Protein AF-A0A0F2QKP6-F1 (afdb_monomer_lite)

Sequence (84 aa):
MEFLLTVLASAVGGVAAGLIVARLTRGNMTGGLLGGMIGAMAAHFTLYPSGEQALPGLLVATLQGAVGGAALGLAAGFMMKKKT

Secondary structure (DSSP, 8-state):
-HHHHHHHHHHHHHHHHHHHHHHHTT--HHHHHHHHHHHHHHHHHHHHHHHTTTS-HHHHHHHHHHHHHHHHHHHHHHHTS---

Structure (mmCIF, N/CA/C/O backbone):
data_AF-A0A0F2QKP6-F1
#
_entry.id   AF-A0A0F2QKP6-F1
#
loop_
_atom_site.group_PDB
_atom_site.id
_atom_site.type_symbol
_atom_site.label_atom_id
_atom_site.label_alt_id
_atom_site.label_comp_id
_atom_site.label_asym_id
_atom_site.label_entity_id
_atom_site.label_seq_id
_atom_site.pdbx_PDB_ins_code
_atom_site.Cartn_x
_atom_site.Cartn_y
_atom_site.Cartn_z
_atom_site.occupancy
_atom_site.B_iso_or_equiv
_atom_site.auth_seq_id
_atom_site.auth_comp_id
_atom_site.auth_asym_id
_atom_site.auth_atom_id
_atom_site.pdbx_PDB_model_num
ATOM 1 N N . MET A 1 1 ? 11.258 10.006 -18.368 1.00 57.62 1 MET A N 1
ATOM 2 C CA . MET A 1 1 ? 9.783 10.104 -18.261 1.00 57.62 1 MET A CA 1
ATOM 3 C C . MET A 1 1 ? 9.166 8.805 -17.758 1.00 57.62 1 MET A C 1
ATOM 5 O O . MET A 1 1 ? 8.295 8.884 -16.9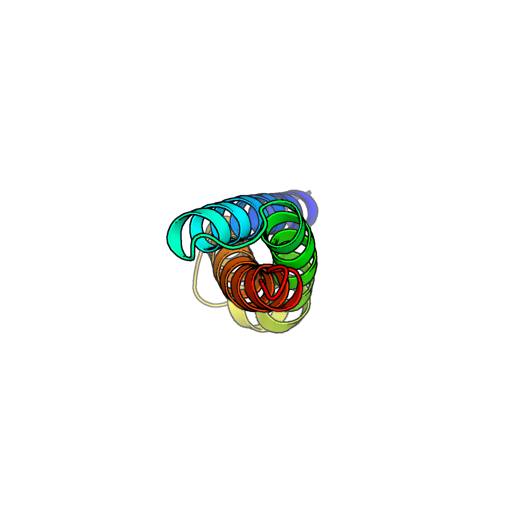05 1.00 57.62 1 MET A O 1
ATOM 9 N N . GLU A 1 2 ? 9.650 7.633 -18.186 1.00 71.25 2 GLU A N 1
ATOM 10 C CA . GLU A 1 2 ? 9.131 6.342 -17.700 1.00 71.25 2 GLU A CA 1
ATOM 11 C C . GLU A 1 2 ? 9.255 6.131 -16.187 1.00 71.25 2 GLU A C 1
ATOM 13 O O . GLU A 1 2 ? 8.290 5.705 -15.569 1.00 71.25 2 GLU A O 1
ATOM 18 N N . PHE A 1 3 ? 10.368 6.533 -15.565 1.00 69.50 3 PHE A N 1
ATOM 19 C CA . PHE A 1 3 ? 10.536 6.435 -14.107 1.00 69.50 3 PHE A CA 1
ATOM 20 C C . PHE A 1 3 ? 9.447 7.184 -13.312 1.00 69.50 3 PHE A C 1
ATOM 22 O O . PHE A 1 3 ? 8.962 6.726 -12.288 1.00 69.50 3 PHE A O 1
ATOM 29 N N . LEU A 1 4 ? 9.010 8.345 -13.802 1.00 75.69 4 LEU A N 1
ATOM 30 C CA . LEU A 1 4 ? 7.945 9.118 -13.155 1.00 75.69 4 LEU A CA 1
ATOM 31 C C . LEU A 1 4 ? 6.587 8.416 -13.280 1.00 75.69 4 LEU A C 1
ATOM 33 O O . LEU A 1 4 ? 5.788 8.455 -12.347 1.00 75.69 4 LEU A O 1
ATOM 37 N N . LEU A 1 5 ? 6.348 7.748 -14.413 1.00 77.12 5 LEU A N 1
ATOM 38 C CA . LEU A 1 5 ? 5.140 6.958 -14.643 1.00 77.12 5 LEU A CA 1
ATOM 39 C C . LEU A 1 5 ? 5.116 5.704 -13.767 1.00 77.12 5 LEU A C 1
ATOM 41 O O . LEU A 1 5 ? 4.070 5.394 -13.205 1.00 77.12 5 LEU A O 1
ATOM 45 N N . THR A 1 6 ? 6.245 5.012 -13.599 1.00 76.00 6 THR A N 1
ATOM 46 C CA . THR A 1 6 ? 6.331 3.822 -12.738 1.00 76.00 6 THR A CA 1
ATOM 47 C C . THR A 1 6 ? 6.156 4.182 -11.262 1.00 76.00 6 THR A C 1
ATOM 49 O O . THR A 1 6 ? 5.383 3.522 -10.568 1.00 76.00 6 THR A O 1
ATOM 52 N N . VAL A 1 7 ? 6.752 5.284 -10.795 1.00 76.88 7 VAL A N 1
ATOM 53 C CA . VAL A 1 7 ? 6.547 5.793 -9.426 1.00 76.88 7 VAL A CA 1
ATOM 54 C C . VAL A 1 7 ? 5.080 6.156 -9.179 1.00 76.88 7 VAL A C 1
ATOM 56 O O . VAL A 1 7 ? 4.506 5.745 -8.169 1.00 76.88 7 VAL A O 1
ATOM 59 N N . LEU A 1 8 ? 4.449 6.888 -10.104 1.00 80.31 8 LEU A N 1
ATOM 60 C CA . LEU A 1 8 ? 3.025 7.234 -10.010 1.00 80.31 8 LEU A CA 1
ATOM 61 C C . LEU A 1 8 ? 2.145 5.985 -9.990 1.00 80.31 8 LEU A C 1
ATOM 63 O O . LEU A 1 8 ? 1.237 5.884 -9.168 1.00 80.31 8 LEU A O 1
ATOM 67 N N . ALA A 1 9 ? 2.433 5.018 -10.858 1.00 81.12 9 ALA A N 1
ATOM 68 C CA . ALA A 1 9 ? 1.674 3.781 -10.943 1.00 81.12 9 ALA A CA 1
ATOM 69 C C . ALA A 1 9 ? 1.798 2.954 -9.648 1.00 81.12 9 ALA A C 1
ATOM 71 O O . ALA A 1 9 ? 0.799 2.442 -9.139 1.00 81.12 9 ALA A O 1
ATOM 72 N N . SER A 1 10 ? 2.992 2.905 -9.052 1.00 79.75 10 SER A N 1
ATOM 73 C CA . SER A 1 10 ? 3.214 2.299 -7.736 1.00 79.75 10 SER A CA 1
ATOM 74 C C . SER A 1 10 ? 2.444 3.013 -6.624 1.00 79.75 10 SER A C 1
ATOM 76 O O . SER A 1 10 ? 1.731 2.374 -5.848 1.00 79.75 10 SER A O 1
ATOM 78 N N . ALA A 1 11 ? 2.500 4.345 -6.580 1.00 80.38 11 ALA A N 1
ATOM 79 C CA . ALA A 1 11 ? 1.769 5.132 -5.591 1.00 80.38 11 ALA A CA 1
ATOM 80 C C . ALA A 1 11 ? 0.251 4.906 -5.684 1.00 80.38 11 ALA A C 1
ATOM 82 O O . ALA A 1 11 ? -0.403 4.682 -4.665 1.00 80.38 11 ALA A O 1
ATOM 83 N N . VAL A 1 12 ? -0.309 4.891 -6.899 1.00 85.00 12 VAL A N 1
ATOM 84 C CA . VAL A 1 12 ? -1.732 4.593 -7.126 1.00 85.00 12 VAL A CA 1
ATOM 85 C C . VAL A 1 12 ? -2.067 3.170 -6.679 1.00 85.00 12 VAL A C 1
ATOM 87 O O . VAL A 1 12 ? -3.053 2.976 -5.967 1.00 85.00 12 VAL A O 1
ATOM 90 N N . GLY A 1 13 ? -1.227 2.190 -7.030 1.00 83.19 13 GLY A N 1
ATOM 91 C CA . GLY A 1 13 ? -1.391 0.797 -6.616 1.00 83.19 13 GLY A CA 1
ATOM 92 C C . GLY A 1 13 ? -1.421 0.640 -5.097 1.00 83.19 13 GLY A C 1
ATOM 93 O O . GLY A 1 13 ? -2.327 0.004 -4.560 1.00 83.19 13 GLY A O 1
ATOM 94 N N . GLY A 1 14 ? -0.483 1.265 -4.385 1.00 85.31 14 GLY A N 1
ATOM 95 C CA . GLY A 1 14 ? -0.392 1.133 -2.932 1.00 85.31 14 GLY A CA 1
ATOM 96 C C . GLY A 1 14 ? -1.415 1.939 -2.147 1.00 85.31 14 GLY A C 1
ATOM 97 O O . GLY A 1 14 ? -1.892 1.456 -1.122 1.00 85.31 14 GLY A O 1
ATOM 98 N N . VAL A 1 15 ? -1.842 3.103 -2.641 1.00 84.88 15 VAL A N 1
ATOM 99 C CA . VAL A 1 15 ? -2.970 3.834 -2.044 1.00 84.88 15 VAL A CA 1
ATOM 100 C C . VAL A 1 15 ? -4.270 3.057 -2.237 1.00 84.88 15 VAL A C 1
ATOM 102 O O . VA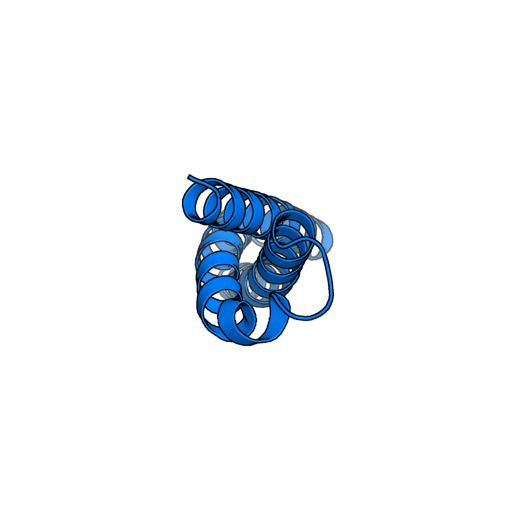L A 1 15 ? -5.011 2.863 -1.273 1.00 84.88 15 VAL A O 1
ATOM 105 N N . ALA A 1 16 ? -4.536 2.561 -3.450 1.00 86.12 16 ALA A N 1
ATOM 106 C CA . ALA A 1 16 ? -5.729 1.766 -3.724 1.00 86.12 16 ALA A CA 1
ATOM 107 C C . ALA A 1 16 ? -5.749 0.492 -2.870 1.00 86.12 16 ALA A C 1
ATOM 109 O O . ALA A 1 16 ? -6.724 0.240 -2.162 1.00 86.12 16 ALA A O 1
ATOM 110 N N . ALA A 1 17 ? -4.654 -0.272 -2.866 1.00 84.75 17 ALA A N 1
ATOM 111 C CA . ALA A 1 17 ? -4.551 -1.499 -2.088 1.00 84.75 17 ALA A CA 1
ATOM 112 C C . ALA A 1 17 ? -4.612 -1.235 -0.576 1.00 84.75 17 ALA A C 1
ATOM 114 O O . ALA A 1 17 ? -5.358 -1.917 0.121 1.00 84.75 17 ALA A O 1
ATOM 115 N N . GLY A 1 18 ? -3.921 -0.210 -0.069 1.00 82.44 18 GLY A N 1
ATOM 116 C CA . GLY A 1 18 ? -3.958 0.171 1.346 1.00 82.44 18 GLY A CA 1
ATOM 117 C C . GLY A 1 18 ? -5.357 0.572 1.823 1.00 82.44 18 GLY A C 1
ATOM 118 O O . GLY A 1 18 ? -5.794 0.154 2.898 1.00 82.44 18 GLY A O 1
ATOM 119 N N . LEU A 1 19 ? -6.115 1.304 0.999 1.00 82.69 19 LEU A N 1
ATOM 120 C CA . LEU A 1 19 ? -7.505 1.669 1.291 1.00 82.69 19 LEU A CA 1
ATOM 121 C C . LEU A 1 19 ? -8.462 0.476 1.218 1.00 82.69 19 LEU A C 1
ATOM 123 O O . LEU A 1 19 ? -9.311 0.328 2.101 1.00 82.69 19 LEU A O 1
ATOM 127 N N . ILE A 1 20 ? -8.325 -0.379 0.200 1.00 85.94 20 ILE A N 1
ATOM 128 C CA . ILE A 1 20 ? -9.117 -1.613 0.056 1.00 85.94 20 ILE A CA 1
ATOM 129 C C . ILE A 1 20 ? -8.907 -2.504 1.277 1.00 85.94 20 ILE A C 1
ATOM 131 O O . ILE A 1 20 ? -9.860 -2.996 1.879 1.00 85.94 20 ILE A O 1
ATOM 135 N N . VAL A 1 21 ? -7.655 -2.664 1.682 1.00 82.94 21 VAL A N 1
ATOM 136 C CA . VAL A 1 21 ? -7.261 -3.506 2.801 1.00 82.94 21 VAL A CA 1
ATOM 137 C C . VAL A 1 21 ? -7.745 -2.937 4.139 1.00 82.94 21 VAL A C 1
ATOM 139 O O . VAL A 1 21 ? -8.299 -3.678 4.956 1.00 82.94 21 VAL A O 1
ATOM 142 N N . ALA A 1 22 ? -7.644 -1.624 4.358 1.00 81.00 22 ALA A N 1
ATOM 143 C CA . ALA A 1 22 ? -8.214 -0.982 5.544 1.00 81.00 22 ALA A CA 1
ATOM 144 C C . ALA A 1 22 ? -9.748 -1.093 5.592 1.00 81.00 22 ALA A C 1
ATOM 146 O O . ALA A 1 22 ? -10.320 -1.343 6.655 1.00 81.00 22 ALA A O 1
ATOM 147 N N . ARG A 1 23 ? -10.423 -0.989 4.439 1.00 80.88 23 ARG A N 1
ATOM 148 C CA . ARG A 1 23 ? -11.866 -1.255 4.307 1.00 80.88 23 ARG A CA 1
ATOM 149 C C . ARG A 1 23 ? -12.214 -2.699 4.673 1.00 80.88 23 ARG A C 1
ATOM 151 O O . ARG A 1 23 ? -13.116 -2.908 5.482 1.00 80.88 23 ARG A O 1
ATOM 158 N N . LEU A 1 24 ? -11.503 -3.680 4.112 1.00 82.19 24 LEU A N 1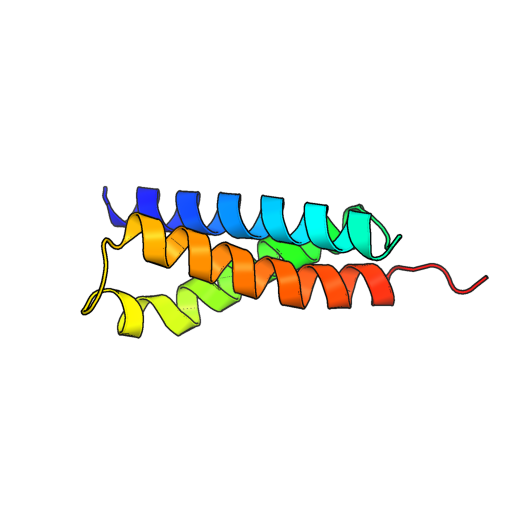
ATOM 159 C CA . LEU A 1 24 ? -11.743 -5.112 4.345 1.00 82.19 24 LEU A CA 1
ATOM 160 C C . LEU A 1 24 ? -11.538 -5.504 5.812 1.00 82.19 24 LEU A C 1
ATOM 162 O O . LEU A 1 24 ? -12.308 -6.281 6.369 1.00 82.19 24 LEU A O 1
ATOM 166 N N . THR A 1 25 ? -10.536 -4.921 6.466 1.00 77.94 25 THR A N 1
ATOM 167 C CA . THR A 1 25 ? -10.184 -5.220 7.865 1.00 77.94 25 THR A CA 1
ATOM 168 C C . THR A 1 25 ? -11.024 -4.447 8.887 1.00 77.94 25 THR A C 1
ATOM 170 O O . THR A 1 25 ? -10.814 -4.578 10.099 1.00 77.94 25 THR A O 1
ATOM 173 N N . ARG A 1 26 ? -11.990 -3.632 8.421 1.00 78.94 26 ARG A N 1
ATOM 174 C CA . ARG A 1 26 ? -12.713 -2.636 9.237 1.00 78.94 26 ARG A CA 1
ATOM 175 C C . ARG A 1 26 ? -11.745 -1.778 10.071 1.00 78.94 26 ARG A C 1
ATOM 177 O O . ARG A 1 26 ? -12.041 -1.435 11.218 1.00 78.94 26 ARG A O 1
ATOM 184 N N . GLY A 1 27 ? -10.555 -1.526 9.531 1.00 69.62 27 GLY A N 1
ATOM 185 C CA . GLY A 1 27 ? -9.516 -0.704 10.134 1.00 69.62 27 GLY A CA 1
ATOM 186 C C . GLY A 1 27 ? -9.771 0.780 9.887 1.00 69.62 27 GLY A C 1
ATOM 187 O O . GLY A 1 27 ? -10.678 1.169 9.148 1.00 69.62 27 GLY A O 1
ATOM 188 N N . ASN A 1 28 ? -8.961 1.629 10.513 1.00 81.38 28 ASN A N 1
ATOM 189 C CA . ASN A 1 28 ? -9.075 3.068 10.312 1.00 81.38 28 ASN A CA 1
ATOM 190 C C . ASN A 1 28 ? -8.617 3.464 8.891 1.00 81.38 28 ASN A C 1
ATOM 192 O O . ASN A 1 28 ? -7.496 3.136 8.493 1.00 81.38 28 ASN A O 1
ATOM 196 N N . MET A 1 29 ? -9.445 4.203 8.138 1.00 78.94 29 MET A N 1
ATOM 197 C CA . MET A 1 29 ? -9.131 4.594 6.750 1.00 78.94 29 MET A CA 1
ATOM 198 C C . MET A 1 29 ? -7.893 5.488 6.652 1.00 78.94 29 MET A C 1
ATOM 200 O O . MET A 1 29 ? -7.130 5.367 5.698 1.00 78.94 29 MET A O 1
ATOM 204 N N . THR A 1 30 ? -7.646 6.340 7.650 1.00 82.75 30 THR A N 1
ATOM 205 C CA . THR A 1 30 ? -6.441 7.183 7.708 1.00 82.75 30 THR A CA 1
ATOM 206 C C . THR A 1 30 ? -5.171 6.347 7.858 1.00 82.75 30 THR A C 1
ATOM 208 O O . THR A 1 30 ? -4.166 6.645 7.219 1.00 82.75 30 THR A O 1
ATOM 211 N N . GLY A 1 31 ? -5.233 5.263 8.641 1.00 78.25 31 GLY A N 1
ATOM 212 C CA . GLY A 1 31 ? -4.140 4.296 8.756 1.00 78.25 31 GLY A CA 1
ATOM 213 C C . GLY A 1 31 ? -3.904 3.554 7.441 1.00 78.25 31 GLY A C 1
ATOM 214 O O . GLY A 1 31 ? -2.766 3.445 6.999 1.00 78.25 31 GLY A O 1
ATOM 215 N N . GLY A 1 32 ? -4.978 3.143 6.763 1.00 82.00 32 GLY A N 1
ATOM 216 C CA . GLY A 1 32 ? -4.908 2.542 5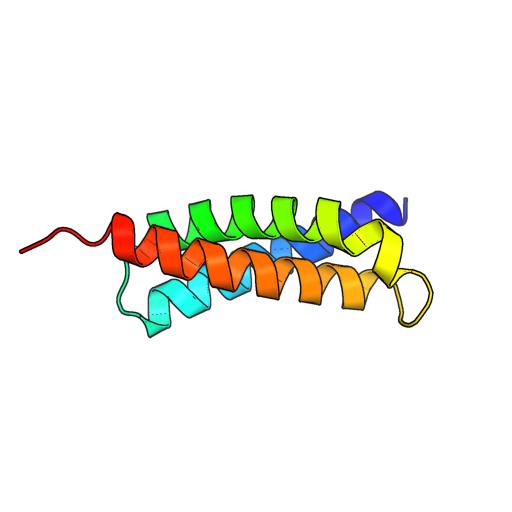.427 1.00 82.00 32 GLY A CA 1
ATOM 217 C C . GLY A 1 32 ? -4.280 3.443 4.369 1.00 82.00 32 GLY A C 1
ATOM 218 O O . GLY A 1 32 ? -3.492 2.973 3.557 1.00 82.00 32 GLY A O 1
ATOM 219 N N . LEU A 1 33 ? -4.593 4.740 4.396 1.00 84.62 33 LEU A N 1
ATOM 220 C CA . LEU A 1 33 ? -4.068 5.714 3.438 1.00 84.62 33 LEU A CA 1
ATOM 221 C C . LEU A 1 33 ? -2.585 6.009 3.701 1.00 84.62 33 LEU A C 1
ATOM 223 O O . LEU A 1 33 ? -1.773 5.920 2.783 1.00 84.62 33 LEU A O 1
ATOM 227 N N . LEU A 1 34 ? -2.212 6.282 4.956 1.00 84.69 34 LEU A N 1
ATOM 228 C CA . LEU A 1 34 ? -0.818 6.537 5.336 1.00 84.69 34 LEU A CA 1
ATOM 229 C C . LEU A 1 34 ? 0.062 5.296 5.144 1.00 84.69 34 LEU A C 1
ATOM 231 O O . LEU A 1 34 ? 1.124 5.383 4.533 1.00 84.69 34 LEU A O 1
ATOM 235 N N . GLY A 1 35 ? -0.398 4.132 5.607 1.00 83.31 35 GLY A N 1
ATOM 236 C CA . GLY A 1 35 ? 0.295 2.863 5.394 1.00 83.31 35 GLY A CA 1
ATOM 237 C C . GLY A 1 35 ? 0.350 2.474 3.915 1.00 83.31 35 GLY A C 1
ATOM 238 O O . GLY A 1 35 ? 1.372 1.972 3.459 1.00 83.31 35 GLY A O 1
ATOM 239 N N . GLY A 1 36 ? -0.697 2.793 3.150 1.00 84.56 36 GLY A N 1
ATOM 240 C CA . GLY A 1 36 ? -0.747 2.649 1.697 1.00 84.56 36 GLY A CA 1
ATOM 241 C C . GLY A 1 36 ? 0.341 3.450 0.986 1.00 84.56 36 GLY A C 1
ATOM 242 O O . GLY A 1 36 ? 1.099 2.890 0.200 1.00 84.56 36 GLY A O 1
ATOM 243 N N . MET A 1 37 ? 0.471 4.742 1.303 1.00 84.06 37 MET A N 1
ATOM 244 C CA . MET A 1 37 ? 1.491 5.619 0.710 1.00 84.06 37 MET A CA 1
ATOM 245 C C . MET A 1 37 ? 2.912 5.210 1.108 1.00 84.06 37 MET A C 1
ATOM 247 O O . MET A 1 37 ? 3.778 5.071 0.245 1.00 84.06 37 MET A O 1
ATOM 251 N N . ILE A 1 38 ? 3.151 4.983 2.404 1.00 84.81 38 ILE A N 1
ATOM 252 C CA . ILE A 1 38 ? 4.477 4.610 2.921 1.00 84.81 38 ILE A CA 1
ATOM 253 C C . ILE A 1 38 ? 4.886 3.240 2.372 1.00 84.81 38 ILE A C 1
ATOM 255 O O . ILE A 1 38 ? 6.018 3.058 1.928 1.00 84.81 38 ILE A O 1
ATOM 259 N N . GLY A 1 39 ? 3.951 2.290 2.349 1.00 83.31 39 GLY A N 1
ATOM 260 C CA . GLY A 1 39 ? 4.173 0.959 1.809 1.00 83.31 39 GLY A CA 1
ATOM 261 C C . GLY A 1 39 ? 4.411 0.945 0.310 1.00 83.31 39 GLY A C 1
ATOM 262 O O . GLY A 1 39 ? 5.298 0.223 -0.141 1.00 83.31 39 GLY A O 1
ATOM 263 N N . ALA A 1 40 ? 3.699 1.781 -0.450 1.00 81.75 40 ALA A N 1
ATOM 264 C CA . ALA A 1 40 ? 3.940 1.932 -1.880 1.00 81.75 40 ALA A CA 1
ATOM 265 C C . ALA A 1 40 ? 5.372 2.395 -2.158 1.00 81.75 40 ALA A C 1
ATOM 267 O O . ALA A 1 40 ? 6.076 1.807 -2.974 1.00 81.75 40 ALA A O 1
ATOM 268 N N . MET A 1 41 ? 5.813 3.430 -1.437 1.00 80.88 41 MET A N 1
ATOM 269 C CA . MET A 1 41 ? 7.162 3.975 -1.558 1.00 80.88 41 MET A CA 1
ATOM 270 C C . MET A 1 41 ? 8.216 2.941 -1.157 1.00 80.88 41 MET A C 1
ATOM 272 O O . MET A 1 41 ? 9.148 2.691 -1.918 1.00 80.88 41 MET A O 1
ATOM 276 N N . ALA A 1 42 ? 8.047 2.298 -0.000 1.00 80.25 42 ALA A N 1
ATOM 277 C CA . ALA A 1 42 ? 8.988 1.300 0.499 1.00 80.25 42 ALA A CA 1
ATOM 278 C C . ALA A 1 42 ? 9.128 0.105 -0.456 1.00 80.25 42 ALA A C 1
ATOM 280 O O . ALA A 1 42 ? 10.246 -0.308 -0.761 1.00 80.25 42 ALA A O 1
ATOM 281 N N . ALA A 1 43 ? 8.016 -0.427 -0.971 1.00 77.88 43 ALA A N 1
ATOM 282 C CA . ALA A 1 43 ? 8.046 -1.546 -1.910 1.00 77.88 43 ALA A CA 1
ATOM 283 C C . ALA A 1 43 ? 8.596 -1.143 -3.279 1.00 77.88 43 ALA A C 1
ATOM 285 O O . ALA A 1 43 ? 9.340 -1.909 -3.883 1.00 77.88 43 ALA A O 1
ATOM 286 N N . HIS A 1 44 ? 8.305 0.069 -3.751 1.00 73.75 44 HIS A N 1
ATOM 287 C CA . HIS A 1 44 ? 8.892 0.557 -4.990 1.00 73.75 44 HIS A CA 1
ATOM 288 C C . HIS A 1 44 ? 10.417 0.648 -4.871 1.00 73.75 44 HIS A C 1
ATOM 290 O O . HIS A 1 44 ? 11.122 -0.011 -5.618 1.00 73.75 44 HIS A O 1
ATOM 296 N N . PHE A 1 45 ? 10.957 1.356 -3.877 1.00 71.94 45 PHE A N 1
ATOM 297 C CA . PHE A 1 45 ? 12.411 1.525 -3.759 1.00 71.94 45 PHE A CA 1
ATOM 298 C C . PHE A 1 45 ? 13.179 0.223 -3.482 1.00 71.94 45 PHE A C 1
ATOM 300 O O . PHE A 1 45 ? 14.351 0.125 -3.839 1.00 71.94 45 PHE A O 1
ATOM 307 N N . THR A 1 46 ? 12.541 -0.779 -2.873 1.00 71.19 46 THR A N 1
ATOM 308 C CA . THR A 1 46 ? 13.186 -2.069 -2.571 1.00 71.19 46 THR A CA 1
ATOM 309 C C . THR A 1 46 ? 13.106 -3.077 -3.715 1.00 71.19 46 THR A C 1
ATOM 311 O O . THR A 1 46 ? 14.045 -3.847 -3.900 1.00 71.19 46 THR A O 1
ATOM 314 N N . LEU A 1 47 ? 12.018 -3.081 -4.492 1.00 67.00 47 LEU A N 1
ATOM 315 C CA . LEU A 1 47 ? 11.770 -4.085 -5.534 1.00 67.00 47 LEU A CA 1
ATOM 316 C C . LEU A 1 47 ? 11.969 -3.546 -6.963 1.00 67.00 47 LEU A C 1
ATOM 318 O O . LEU A 1 47 ? 12.050 -4.336 -7.905 1.00 67.00 47 LEU A O 1
ATOM 322 N N . TYR A 1 48 ? 12.067 -2.227 -7.161 1.00 64.19 48 TYR A N 1
ATOM 323 C CA . TYR A 1 48 ? 12.339 -1.624 -8.472 1.00 64.19 48 TYR A CA 1
ATOM 324 C C . TYR A 1 48 ? 13.607 -2.169 -9.161 1.00 64.19 48 TYR A C 1
ATOM 326 O O . TYR A 1 48 ? 13.495 -2.567 -10.321 1.00 64.19 48 TYR A O 1
ATOM 334 N N . PRO A 1 49 ? 14.780 -2.297 -8.497 1.00 61.03 49 PRO A N 1
ATOM 335 C CA . PRO A 1 49 ? 15.991 -2.772 -9.177 1.00 61.03 49 PRO A CA 1
ATOM 336 C C . PRO A 1 49 ? 15.920 -4.241 -9.626 1.00 61.03 49 PRO A C 1
ATOM 338 O O . PRO A 1 49 ? 16.652 -4.643 -10.524 1.00 61.03 49 PRO A O 1
ATOM 341 N N . SER A 1 50 ? 15.042 -5.049 -9.029 1.00 59.59 50 SER A N 1
ATOM 342 C CA . SER A 1 50 ? 14.872 -6.479 -9.329 1.00 59.59 50 SER A CA 1
ATOM 343 C C . SER A 1 50 ? 13.711 -6.776 -10.290 1.00 59.59 50 SER A C 1
ATOM 345 O O . SER A 1 50 ? 13.584 -7.901 -10.766 1.00 59.59 50 SER A O 1
ATOM 347 N N . GLY A 1 51 ? 12.862 -5.786 -10.585 1.00 55.47 51 GLY A N 1
ATOM 348 C CA . GLY A 1 51 ? 11.644 -5.951 -11.384 1.00 55.47 51 GLY A CA 1
ATOM 349 C C . GLY A 1 51 ? 11.784 -5.664 -12.883 1.00 55.47 51 GLY A C 1
ATOM 350 O O . GLY A 1 51 ? 11.005 -6.197 -13.673 1.00 55.47 51 GLY A O 1
ATOM 351 N N . GLU A 1 52 ? 12.772 -4.862 -13.293 1.00 55.09 52 GLU A N 1
ATOM 352 C CA . GLU A 1 52 ? 12.937 -4.436 -14.696 1.00 55.09 52 GLU A CA 1
ATOM 353 C C . GLU A 1 52 ? 13.335 -5.574 -15.657 1.00 55.09 52 GLU A C 1
ATOM 355 O O . GLU A 1 52 ? 13.208 -5.426 -16.868 1.00 55.09 52 GLU A O 1
ATOM 360 N N . GLN A 1 53 ? 13.773 -6.730 -15.148 1.00 55.94 53 GLN A N 1
ATOM 361 C CA . GLN A 1 53 ? 14.274 -7.830 -15.982 1.00 55.94 53 GLN A CA 1
ATOM 362 C C . GLN A 1 53 ? 13.200 -8.824 -16.464 1.00 55.94 53 GLN A C 1
ATOM 364 O O . GLN A 1 53 ? 13.506 -9.649 -17.321 1.00 55.94 53 GLN A O 1
ATOM 369 N N . ALA A 1 54 ? 11.963 -8.782 -15.945 1.00 56.97 54 ALA A N 1
ATOM 370 C CA . ALA A 1 54 ? 10.991 -9.870 -16.155 1.00 56.97 54 ALA A CA 1
ATOM 371 C C . ALA A 1 54 ? 9.610 -9.457 -16.704 1.00 56.97 54 ALA A C 1
ATOM 373 O O . ALA A 1 54 ? 8.937 -10.289 -17.310 1.00 56.97 54 ALA A O 1
ATOM 374 N N . LEU A 1 55 ? 9.156 -8.215 -16.500 1.00 60.56 55 LEU A N 1
ATOM 375 C CA . LEU A 1 55 ? 7.805 -7.758 -16.862 1.00 60.56 55 LEU A CA 1
ATOM 376 C C . LEU A 1 55 ? 7.783 -6.247 -17.166 1.00 60.56 55 LEU A C 1
ATOM 378 O O . LEU A 1 55 ? 8.684 -5.529 -16.732 1.00 60.56 55 LEU A O 1
ATOM 382 N N . PRO A 1 56 ? 6.751 -5.731 -17.869 1.00 70.88 56 PRO A N 1
ATOM 383 C CA . PRO A 1 56 ? 6.623 -4.301 -18.144 1.00 70.88 56 PRO A CA 1
ATOM 384 C C . PRO A 1 56 ? 6.654 -3.482 -16.846 1.00 70.88 56 PRO A C 1
ATOM 386 O O . PRO A 1 56 ? 5.827 -3.684 -15.951 1.00 70.88 56 PRO A O 1
ATOM 389 N N . GLY A 1 57 ? 7.593 -2.533 -16.769 1.00 70.62 57 GLY A N 1
ATOM 390 C CA . GLY A 1 57 ? 7.922 -1.790 -15.547 1.00 70.62 57 GLY A CA 1
ATOM 391 C C . GLY A 1 57 ? 6.735 -1.069 -14.906 1.00 70.62 57 GLY A C 1
ATOM 392 O O . GLY A 1 57 ? 6.675 -0.958 -13.685 1.00 70.62 57 GLY A O 1
ATOM 393 N N . LEU A 1 58 ? 5.738 -0.653 -15.696 1.00 69.25 58 LEU A N 1
ATOM 394 C CA . LEU A 1 58 ? 4.515 -0.035 -15.178 1.00 69.25 58 LEU A CA 1
ATOM 395 C C . LEU A 1 58 ? 3.673 -1.021 -14.353 1.00 69.25 58 LEU A C 1
ATOM 397 O O . LEU A 1 58 ? 3.231 -0.693 -13.256 1.00 69.25 58 LEU A O 1
ATOM 401 N N . LEU A 1 59 ? 3.484 -2.245 -14.853 1.00 71.88 59 LEU A N 1
ATOM 402 C CA . LEU A 1 59 ? 2.682 -3.270 -14.185 1.00 71.88 59 LEU A CA 1
ATOM 403 C C . LEU A 1 59 ? 3.392 -3.769 -12.922 1.00 71.88 59 LEU A C 1
ATOM 405 O O . LEU A 1 59 ? 2.783 -3.867 -11.857 1.00 71.88 59 LEU A O 1
ATOM 409 N N . VAL A 1 60 ? 4.704 -3.985 -13.017 1.00 78.19 60 VAL A N 1
ATOM 410 C CA . VAL A 1 60 ? 5.548 -4.341 -11.871 1.00 78.19 60 VAL A CA 1
ATOM 411 C C . VAL A 1 60 ? 5.497 -3.258 -10.800 1.00 78.19 60 VAL A C 1
ATOM 413 O O . VAL A 1 60 ? 5.267 -3.569 -9.634 1.00 78.19 60 VAL A O 1
ATOM 416 N N . ALA A 1 61 ? 5.614 -1.987 -11.186 1.00 74.81 61 ALA A N 1
ATOM 417 C CA . ALA A 1 61 ? 5.546 -0.884 -10.242 1.00 74.81 61 ALA A CA 1
ATOM 418 C C . ALA A 1 61 ? 4.176 -0.798 -9.553 1.00 74.81 61 ALA A C 1
ATOM 420 O O . ALA A 1 61 ? 4.136 -0.680 -8.331 1.00 74.81 61 ALA A O 1
ATOM 421 N N . THR A 1 62 ? 3.059 -0.947 -10.285 1.00 77.25 62 THR A N 1
ATOM 422 C CA . THR A 1 62 ? 1.717 -0.985 -9.663 1.00 77.25 62 THR A CA 1
ATOM 423 C C . THR A 1 62 ? 1.566 -2.125 -8.661 1.00 77.25 62 THR A C 1
ATOM 425 O O . THR A 1 62 ? 1.014 -1.912 -7.584 1.00 77.25 62 THR A O 1
ATOM 428 N N . LEU A 1 63 ? 2.067 -3.321 -8.989 1.00 80.62 63 LEU A N 1
ATOM 429 C CA . LEU A 1 63 ? 1.975 -4.500 -8.130 1.00 80.62 63 LEU A CA 1
ATOM 430 C C . LEU A 1 63 ? 2.850 -4.357 -6.889 1.00 80.62 63 LEU A C 1
ATOM 432 O O . LEU A 1 63 ? 2.388 -4.641 -5.791 1.00 80.62 63 LEU A O 1
ATOM 436 N N . GLN A 1 64 ? 4.082 -3.873 -7.040 1.00 80.69 64 GLN A N 1
ATOM 437 C CA . GLN A 1 64 ? 4.968 -3.582 -5.912 1.00 80.69 64 GLN A CA 1
ATOM 438 C C . GLN A 1 64 ? 4.322 -2.571 -4.972 1.00 80.69 64 GLN A C 1
ATOM 440 O O . GLN A 1 64 ? 4.217 -2.817 -3.770 1.00 80.69 64 GLN A O 1
ATOM 445 N N . GLY A 1 65 ? 3.815 -1.478 -5.541 1.00 79.06 65 GLY A N 1
ATOM 446 C CA . GLY A 1 65 ? 3.078 -0.465 -4.812 1.00 79.06 65 GLY A CA 1
ATOM 447 C C . GLY A 1 65 ? 1.892 -1.051 -4.060 1.00 79.06 65 GLY A C 1
ATOM 448 O O . GLY A 1 65 ? 1.764 -0.849 -2.855 1.00 79.06 65 GLY A O 1
ATOM 449 N N . ALA A 1 66 ? 1.067 -1.843 -4.748 1.00 81.38 66 ALA A N 1
ATOM 450 C CA . ALA A 1 66 ? -0.096 -2.509 -4.177 1.00 81.38 66 ALA A CA 1
ATOM 451 C C . ALA A 1 66 ? 0.266 -3.472 -3.042 1.00 81.38 66 ALA A C 1
ATOM 453 O O . ALA A 1 66 ? -0.386 -3.448 -2.005 1.00 81.38 66 ALA A O 1
ATOM 454 N N . VAL A 1 67 ? 1.313 -4.285 -3.194 1.00 84.19 67 VAL A N 1
ATOM 455 C CA . VAL A 1 67 ? 1.757 -5.243 -2.169 1.00 84.19 67 VAL A CA 1
ATOM 456 C C . VAL A 1 67 ? 2.289 -4.511 -0.938 1.00 84.19 67 VAL A C 1
ATOM 458 O O . VAL A 1 67 ? 1.869 -4.803 0.184 1.00 84.19 67 VAL A O 1
ATOM 461 N N . GLY A 1 68 ? 3.165 -3.524 -1.135 1.00 82.75 68 GLY A N 1
ATOM 462 C CA . GLY A 1 68 ? 3.711 -2.726 -0.040 1.00 82.75 68 GLY A CA 1
ATOM 463 C C . GLY A 1 68 ? 2.638 -1.918 0.678 1.00 82.75 68 GLY A C 1
ATOM 464 O O . GLY A 1 68 ? 2.541 -1.954 1.906 1.00 82.75 68 GLY A O 1
ATOM 465 N N . GLY A 1 69 ? 1.797 -1.226 -0.090 1.00 81.25 69 GLY A N 1
ATOM 466 C CA . GLY A 1 69 ? 0.694 -0.423 0.424 1.00 81.25 69 GLY A CA 1
ATOM 467 C C . GLY A 1 69 ? -0.396 -1.258 1.095 1.00 81.25 69 GLY A C 1
ATOM 468 O O . GLY A 1 69 ? -0.936 -0.839 2.114 1.00 81.25 69 GLY A O 1
ATOM 469 N N . ALA A 1 70 ? -0.669 -2.471 0.606 1.00 80.75 70 ALA A N 1
ATOM 470 C CA . ALA A 1 70 ? -1.536 -3.429 1.285 1.00 80.75 70 ALA A CA 1
ATOM 471 C C . ALA A 1 70 ? -0.956 -3.832 2.640 1.00 80.75 70 ALA A C 1
ATOM 473 O O . ALA A 1 70 ? -1.651 -3.710 3.642 1.00 80.75 70 ALA A O 1
ATOM 474 N N . ALA A 1 71 ? 0.303 -4.278 2.690 1.00 84.62 71 ALA A N 1
ATOM 475 C CA . ALA A 1 71 ? 0.924 -4.779 3.915 1.00 84.62 71 ALA A CA 1
ATOM 476 C C . ALA A 1 71 ? 1.003 -3.703 5.011 1.00 84.62 71 ALA A C 1
ATOM 478 O O . ALA A 1 71 ? 0.537 -3.912 6.136 1.00 84.62 71 ALA A O 1
ATOM 479 N N . LEU A 1 72 ? 1.538 -2.528 4.670 1.00 81.25 72 LEU A N 1
ATOM 480 C CA . LEU A 1 72 ? 1.653 -1.415 5.612 1.00 81.25 72 LEU A CA 1
ATOM 481 C C . LEU A 1 72 ? 0.307 -0.735 5.882 1.00 81.25 72 LEU A C 1
ATOM 483 O O . LEU A 1 72 ? 0.072 -0.311 7.010 1.00 81.25 72 LEU A O 1
ATOM 487 N N . GLY A 1 73 ? -0.604 -0.674 4.906 1.00 82.00 73 GLY A N 1
ATOM 488 C CA . GLY A 1 73 ? -1.979 -0.199 5.100 1.00 82.00 73 GLY A CA 1
ATOM 489 C C . GLY A 1 73 ? -2.769 -1.067 6.083 1.00 82.00 73 GLY A C 1
ATOM 490 O O . GLY A 1 73 ? -3.502 -0.538 6.919 1.00 82.00 73 GLY A O 1
ATOM 491 N N . LEU A 1 74 ? -2.560 -2.387 6.054 1.00 81.75 74 LEU A N 1
ATOM 492 C CA . LEU A 1 74 ? -3.097 -3.336 7.036 1.00 81.75 74 LEU A CA 1
ATOM 493 C C . LEU A 1 74 ? -2.541 -3.059 8.435 1.00 81.75 74 LEU A C 1
ATOM 495 O O . LEU A 1 74 ? -3.305 -2.884 9.385 1.00 81.75 74 LEU A O 1
ATOM 499 N N . ALA A 1 75 ? -1.212 -2.983 8.551 1.00 80.62 75 ALA A N 1
ATOM 500 C CA . ALA A 1 75 ? -0.531 -2.758 9.821 1.00 80.62 75 ALA A C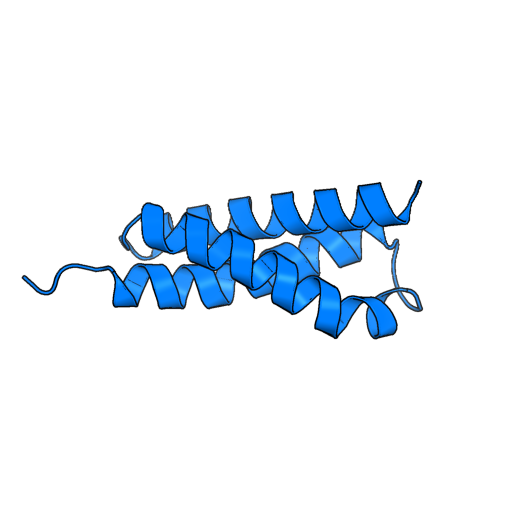A 1
ATOM 501 C C . ALA A 1 75 ? -0.939 -1.415 10.449 1.00 80.62 75 ALA A C 1
ATOM 503 O O . ALA A 1 75 ? -1.370 -1.370 11.601 1.00 80.62 75 ALA A O 1
ATOM 504 N N . ALA A 1 76 ? -0.897 -0.331 9.674 1.00 77.88 76 ALA A N 1
ATOM 505 C CA . ALA A 1 76 ? -1.289 1.000 10.123 1.00 77.88 76 ALA A CA 1
ATOM 506 C C . ALA A 1 76 ? -2.794 1.094 10.427 1.00 77.88 76 ALA A C 1
ATOM 508 O O . ALA A 1 76 ? -3.189 1.715 11.416 1.00 77.88 76 ALA A O 1
ATOM 509 N N . GLY A 1 77 ? -3.644 0.441 9.626 1.00 75.62 77 GLY A N 1
ATOM 510 C CA . GLY A 1 77 ? -5.087 0.353 9.861 1.00 75.62 77 GLY A CA 1
ATOM 511 C C . GLY A 1 77 ? -5.445 -0.356 11.171 1.00 75.62 77 GLY A C 1
ATOM 512 O O . GLY A 1 77 ? -6.382 0.072 11.850 1.00 75.62 77 GLY A O 1
ATOM 513 N N . PHE A 1 78 ? -4.681 -1.387 11.553 1.00 77.31 78 PHE A N 1
ATOM 514 C CA . PHE A 1 78 ? -4.810 -2.068 12.844 1.00 77.31 78 PHE A CA 1
ATOM 515 C 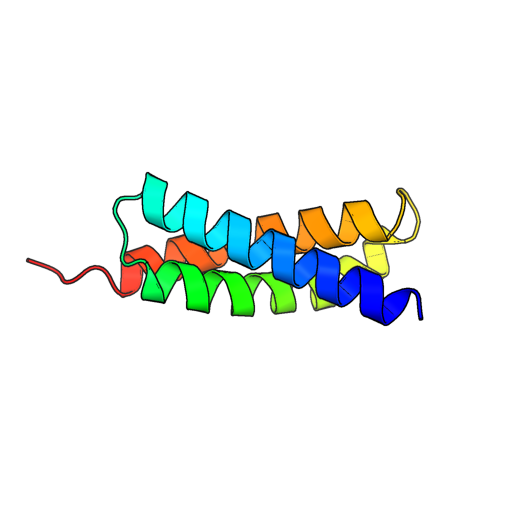C . PHE A 1 78 ? -4.228 -1.260 14.006 1.00 77.31 78 PHE A C 1
ATOM 517 O O . PHE A 1 78 ? -4.887 -1.143 15.037 1.00 77.31 78 PHE A O 1
ATOM 524 N N . MET A 1 79 ? -3.040 -0.667 13.850 1.00 77.38 79 MET A N 1
ATOM 525 C CA . MET A 1 79 ? -2.408 0.149 14.898 1.00 77.38 79 MET A CA 1
ATOM 526 C C . MET A 1 79 ? -3.240 1.382 15.262 1.00 77.38 79 MET A C 1
ATOM 528 O O . MET A 1 79 ? -3.292 1.773 16.424 1.00 77.38 79 MET A O 1
ATOM 532 N N . MET A 1 80 ? -3.913 1.987 14.280 1.00 74.25 80 MET A N 1
ATOM 533 C CA . MET A 1 80 ? -4.796 3.137 14.495 1.00 74.25 80 MET A CA 1
ATOM 534 C C . MET A 1 80 ? -6.231 2.750 14.860 1.00 74.25 80 MET A C 1
ATOM 536 O O . MET A 1 80 ? -7.075 3.628 15.059 1.00 74.25 80 MET A O 1
ATOM 540 N N . LYS A 1 81 ? -6.544 1.453 14.936 1.00 67.69 81 LYS A N 1
ATOM 541 C CA . LYS A 1 81 ? -7.858 1.009 15.382 1.00 67.69 81 LYS A CA 1
ATOM 542 C C . LYS A 1 81 ? -7.962 1.314 16.875 1.00 67.69 81 LYS A C 1
ATOM 544 O O . LYS A 1 81 ? -7.270 0.709 17.690 1.00 67.69 81 LYS A O 1
ATOM 549 N N . LYS A 1 82 ? -8.802 2.292 17.231 1.00 56.47 82 LYS A N 1
ATOM 550 C CA . LYS A 1 82 ? -9.062 2.640 18.633 1.00 56.47 82 LYS A CA 1
ATOM 551 C C . LYS A 1 82 ? -9.499 1.374 19.370 1.00 56.47 82 LYS A C 1
ATOM 553 O O . LYS A 1 82 ? -10.469 0.731 18.974 1.00 56.47 82 LYS A O 1
ATOM 558 N N . LYS A 1 83 ? -8.753 1.029 20.417 1.00 52.88 83 LYS A N 1
ATOM 559 C CA . LYS A 1 83 ? -9.064 -0.060 21.339 1.00 52.88 83 LYS A CA 1
ATOM 560 C C . LYS A 1 83 ? -10.253 0.407 22.185 1.00 52.88 83 LYS A C 1
ATOM 562 O O . LYS A 1 83 ? -10.060 1.139 23.150 1.00 52.88 83 LYS A O 1
ATOM 567 N N . THR A 1 84 ? -11.469 0.131 21.719 1.00 46.00 84 THR A N 1
ATOM 568 C CA . THR A 1 84 ? -12.663 0.123 22.578 1.00 46.00 84 THR A CA 1
ATOM 569 C C . THR A 1 84 ? -12.607 -1.088 23.481 1.00 46.00 84 THR A C 1
ATOM 571 O O . THR A 1 84 ? -12.335 -2.178 22.923 1.00 46.00 84 THR A O 1
#

Foldseek 3Di:
DVVVLLLVLLLVLLQVLLQVLLVVVVFDNVLSNVQSNVQSVVQCVVCVVVPPPPDDSSVVSSVSSNVRSNVRSNVRRVVRHPDD

pLDDT: mean 76.01, std 9.18, range [46.0, 86.12]

Radius of gyration: 12.87 Å; chains: 1; bounding box: 29×20×41 Å